Protein AF-D5UCP0-F1 (afdb_monomer_lite)

InterPro domains:
  IPR027417 P-loop containing nucleoside triphosphate hydrolase [G3DSA:3.40.50.300] (1-76)
  IPR027417 P-loop containing nucleoside triphosphate hydrolase [SSF52540] (5-67)

pLDDT: mean 82.44, std 13.8, range [46.59, 95.44]

Foldseek 3Di:
DFDDDPPDDPCPPVLVVLLCVLPDDDDDDDDDDDDDDPPPCPVVSVCVSCCRRPNDDDDDDDDDDDPPPPDDPPPDDDD

Secondary structure (DSSP, 8-state):
-PPPPTT--S-HHHHHHHHHHHH---SS--------STTSSHHHHHHHHHHHHHSS----------STT---GGG----

Sequence (79 aa):
MLRRPPDLFDREHEWSELAEFASSVAPGLRIALVSGRRRVGKSYLLRRLAEASTGPTLVHQARELSSGQALDPGRCRPR

Structure (mmCIF, N/CA/C/O backbone):
data_AF-D5UCP0-F1
#
_entry.id   AF-D5UCP0-F1
#
loop_
_atom_site.group_PDB
_atom_site.id
_atom_site.type_symbol
_atom_site.label_atom_id
_atom_site.label_alt_id
_atom_site.label_comp_id
_atom_site.label_asym_id
_atom_site.label_entity_id
_atom_site.label_seq_id
_atom_site.pdbx_PDB_ins_code
_atom_site.Cartn_x
_atom_site.Cartn_y
_atom_site.Cartn_z
_atom_site.occupancy
_atom_site.B_iso_or_equiv
_atom_site.auth_seq_id
_atom_site.auth_comp_id
_atom_site.auth_asym_id
_atom_site.auth_atom_id
_atom_site.pdbx_PDB_model_num
ATOM 1 N 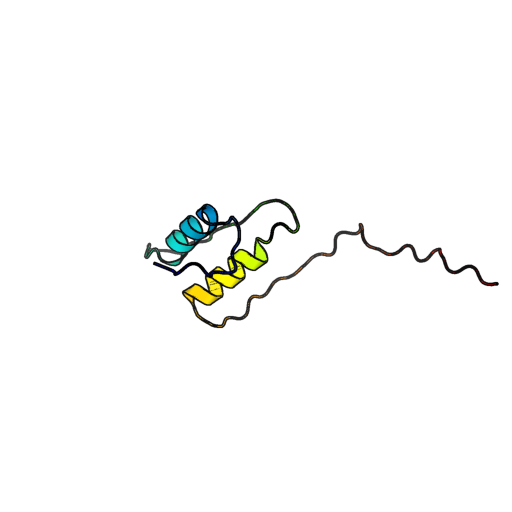N . MET A 1 1 ? -11.892 -4.728 -2.391 1.00 72.88 1 MET A N 1
ATOM 2 C CA . MET A 1 1 ? -10.429 -4.860 -2.575 1.00 72.88 1 MET A CA 1
ATOM 3 C C . MET A 1 1 ? -9.913 -3.657 -3.353 1.00 72.88 1 MET A C 1
ATOM 5 O O . MET A 1 1 ? -10.611 -3.208 -4.257 1.00 72.88 1 MET A O 1
ATOM 9 N N . LEU A 1 2 ? -8.748 -3.110 -2.986 1.00 89.12 2 LEU A N 1
ATOM 10 C CA . LEU A 1 2 ? -8.165 -1.932 -3.644 1.00 89.12 2 LEU A CA 1
ATOM 11 C C . LEU A 1 2 ? -7.595 -2.304 -5.017 1.00 89.12 2 LEU A C 1
ATOM 13 O O . LEU A 1 2 ? -6.781 -3.221 -5.134 1.00 89.12 2 LEU A O 1
ATOM 17 N N . ARG A 1 3 ? -8.020 -1.587 -6.064 1.00 91.25 3 ARG A N 1
ATOM 18 C CA . ARG A 1 3 ? -7.558 -1.835 -7.434 1.00 91.25 3 ARG A CA 1
ATOM 19 C C . ARG A 1 3 ? -6.110 -1.380 -7.590 1.00 91.25 3 ARG A C 1
ATOM 21 O O . ARG A 1 3 ? -5.806 -0.217 -7.336 1.00 91.25 3 ARG A O 1
ATOM 28 N N . ARG A 1 4 ? -5.247 -2.281 -8.067 1.00 92.25 4 ARG A N 1
ATOM 29 C CA . ARG A 1 4 ? -3.848 -1.967 -8.363 1.00 92.25 4 ARG A CA 1
ATOM 30 C C . ARG A 1 4 ? -3.734 -0.936 -9.490 1.00 92.25 4 ARG A C 1
ATOM 32 O O . ARG A 1 4 ? -4.346 -1.130 -10.545 1.00 92.25 4 ARG A O 1
ATOM 39 N N . PRO A 1 5 ? -2.956 0.138 -9.298 1.00 92.31 5 PRO A N 1
ATOM 40 C CA . PRO A 1 5 ? -2.667 1.068 -10.369 1.00 92.31 5 PRO A CA 1
ATOM 41 C C . PRO A 1 5 ? -1.793 0.459 -11.481 1.00 92.31 5 PRO A C 1
ATOM 43 O O . PRO A 1 5 ? -0.887 -0.324 -11.190 1.00 92.31 5 PRO A O 1
ATOM 46 N N . PRO A 1 6 ? -2.028 0.833 -12.752 1.00 91.44 6 PRO A N 1
ATOM 47 C CA . PRO A 1 6 ? -1.375 0.209 -13.909 1.00 91.44 6 PRO A CA 1
ATOM 48 C C . PRO A 1 6 ? 0.120 0.537 -14.048 1.00 91.44 6 PRO A C 1
ATOM 50 O O . PRO A 1 6 ? 0.853 -0.187 -14.708 1.00 91.44 6 PRO A O 1
ATOM 53 N N . ASP A 1 7 ? 0.579 1.620 -13.433 1.00 91.38 7 ASP A N 1
ATOM 54 C CA . ASP A 1 7 ? 1.953 2.128 -13.459 1.00 91.38 7 ASP A CA 1
ATOM 55 C C . ASP A 1 7 ? 2.841 1.561 -12.333 1.00 91.38 7 ASP A C 1
ATOM 57 O O . ASP A 1 7 ? 4.004 1.943 -12.201 1.00 91.38 7 ASP A O 1
ATOM 61 N N . LEU A 1 8 ? 2.335 0.607 -11.541 1.00 91.38 8 LEU A N 1
ATOM 62 C CA . LEU A 1 8 ? 3.173 -0.223 -10.675 1.00 91.38 8 LEU A CA 1
ATOM 63 C C . LEU A 1 8 ? 3.786 -1.375 -11.482 1.00 91.38 8 LEU A C 1
ATOM 65 O O . LEU A 1 8 ? 3.086 -2.270 -11.951 1.00 91.38 8 LEU A O 1
ATOM 69 N N . PHE A 1 9 ? 5.109 -1.378 -11.611 1.00 89.50 9 PHE A N 1
ATOM 70 C CA . PHE A 1 9 ? 5.858 -2.445 -12.274 1.00 89.50 9 PHE A CA 1
ATOM 71 C C . PHE A 1 9 ? 6.454 -3.410 -11.246 1.00 89.50 9 PHE A C 1
ATOM 73 O O . PHE A 1 9 ? 7.111 -2.944 -10.319 1.00 89.50 9 PHE A O 1
ATOM 80 N N . ASP A 1 10 ? 6.247 -4.720 -11.424 1.00 91.50 10 ASP A N 1
ATOM 81 C CA . ASP A 1 10 ? 6.857 -5.799 -10.618 1.00 91.50 10 ASP A CA 1
ATOM 82 C C . ASP A 1 10 ? 6.700 -5.622 -9.090 1.00 91.50 10 ASP A C 1
ATOM 84 O O . ASP A 1 10 ? 7.648 -5.712 -8.314 1.00 91.50 10 ASP A O 1
ATOM 88 N N . ARG A 1 11 ? 5.482 -5.264 -8.659 1.00 92.31 11 ARG A N 1
ATOM 89 C CA . ARG A 1 11 ? 5.107 -5.028 -7.247 1.00 92.31 11 ARG A CA 1
ATOM 90 C C . ARG A 1 11 ? 3.777 -5.687 -6.880 1.00 92.31 11 ARG A C 1
ATOM 92 O O . ARG A 1 11 ? 3.024 -5.159 -6.065 1.00 92.31 11 ARG A O 1
ATOM 99 N N . GLU A 1 12 ? 3.424 -6.779 -7.559 1.00 93.75 12 GLU A N 1
ATOM 100 C CA . GLU A 1 12 ? 2.103 -7.407 -7.408 1.00 93.75 12 GLU A CA 1
ATOM 101 C C . GLU A 1 12 ? 1.895 -7.945 -5.993 1.00 93.75 12 GLU A C 1
ATOM 103 O O . GLU A 1 12 ? 0.853 -7.722 -5.378 1.00 93.75 12 GLU A O 1
ATOM 108 N N . HIS A 1 13 ? 2.922 -8.615 -5.471 1.00 93.50 13 HIS A N 1
ATOM 109 C CA . HIS A 1 13 ? 2.882 -9.237 -4.159 1.00 93.50 13 HIS A CA 1
ATOM 110 C C . HIS A 1 13 ? 2.790 -8.184 -3.051 1.00 93.50 13 HIS A C 1
ATOM 112 O O . HIS A 1 13 ? 1.856 -8.216 -2.253 1.00 93.50 13 HIS A O 1
ATOM 118 N N . GLU A 1 14 ? 3.677 -7.184 -3.066 1.00 94.25 14 GLU A N 1
ATOM 119 C CA . GLU A 1 14 ? 3.667 -6.115 -2.066 1.00 94.25 14 GLU A CA 1
ATOM 120 C C . GLU A 1 14 ? 2.385 -5.277 -2.134 1.00 94.25 14 GLU A C 1
ATOM 122 O O . GLU A 1 14 ? 1.888 -4.819 -1.105 1.00 94.25 14 GLU A O 1
ATOM 127 N N . TRP A 1 15 ? 1.824 -5.075 -3.334 1.00 95.44 15 TRP A N 1
ATOM 128 C CA . TRP A 1 15 ? 0.524 -4.424 -3.471 1.00 95.44 15 TRP A CA 1
ATOM 129 C C . TRP A 1 15 ? -0.584 -5.238 -2.806 1.00 95.44 15 TRP A C 1
ATOM 131 O O . TRP A 1 15 ? -1.389 -4.662 -2.078 1.00 95.44 15 TRP A O 1
ATOM 141 N N . SER A 1 16 ? -0.632 -6.551 -3.047 1.00 95.12 16 SER A N 1
ATOM 142 C CA . SER A 1 16 ? -1.672 -7.423 -2.496 1.00 95.12 16 SER A CA 1
ATOM 143 C C . SER A 1 16 ? -1.690 -7.379 -0.968 1.00 95.12 16 SER A C 1
ATOM 145 O O . SER A 1 16 ? -2.744 -7.137 -0.381 1.00 95.12 16 SER A O 1
ATOM 147 N N . GLU A 1 17 ? -0.529 -7.530 -0.326 1.00 94.88 17 GLU A N 1
ATOM 148 C CA . GLU A 1 17 ? -0.418 -7.502 1.138 1.00 94.88 17 GLU A CA 1
ATOM 149 C C . GLU A 1 17 ? -0.840 -6.149 1.724 1.00 94.88 17 GLU A C 1
ATOM 151 O O . GLU A 1 17 ? -1.604 -6.074 2.690 1.00 94.88 17 GLU A O 1
ATOM 156 N N . LEU A 1 18 ? -0.381 -5.050 1.117 1.00 94.69 18 LEU A N 1
ATOM 157 C CA . LEU A 1 18 ? -0.734 -3.705 1.566 1.00 94.69 18 LEU A CA 1
ATOM 158 C C . LEU A 1 18 ? -2.216 -3.388 1.342 1.00 94.69 18 LEU A C 1
ATOM 160 O O . LEU A 1 18 ? -2.839 -2.740 2.185 1.00 94.69 18 LEU A O 1
ATOM 164 N N . ALA A 1 19 ? -2.789 -3.838 0.226 1.00 95.00 19 ALA A N 1
ATOM 165 C CA . ALA A 1 19 ? -4.198 -3.654 -0.089 1.00 95.00 19 ALA A CA 1
ATOM 166 C C . ALA A 1 19 ? -5.097 -4.421 0.886 1.00 95.00 19 ALA A C 1
ATOM 168 O O . ALA A 1 19 ? -6.121 -3.893 1.329 1.00 95.00 19 ALA A O 1
ATOM 169 N N . GLU A 1 20 ? -4.712 -5.645 1.243 1.00 94.19 20 GLU A N 1
ATOM 170 C CA . GLU A 1 20 ? -5.394 -6.441 2.259 1.00 94.19 20 GLU A CA 1
ATOM 171 C C . GLU A 1 20 ? -5.306 -5.767 3.630 1.00 94.19 20 GLU A C 1
ATOM 173 O O . GLU A 1 20 ? -6.334 -5.532 4.267 1.00 94.19 20 GLU A O 1
ATOM 178 N N . PHE A 1 21 ? -4.105 -5.355 4.051 1.00 93.19 21 PHE A N 1
ATOM 179 C CA . PHE A 1 21 ? -3.917 -4.640 5.312 1.00 93.19 21 PHE A CA 1
ATOM 180 C C . PHE A 1 21 ? -4.780 -3.373 5.389 1.00 93.19 21 PHE A C 1
ATOM 182 O O . PHE A 1 21 ? -5.471 -3.166 6.385 1.00 93.19 21 PHE A O 1
ATO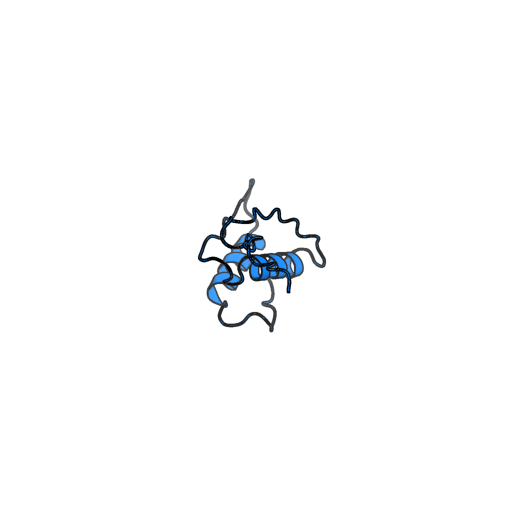M 189 N N . ALA A 1 22 ? -4.771 -2.549 4.336 1.00 91.94 22 ALA A N 1
ATOM 190 C CA . ALA A 1 22 ? -5.480 -1.271 4.298 1.00 91.94 22 ALA A CA 1
ATOM 191 C C . ALA A 1 22 ? -7.009 -1.412 4.216 1.00 91.94 22 ALA A C 1
ATOM 193 O O . ALA A 1 22 ? -7.722 -0.502 4.630 1.00 91.94 22 ALA A O 1
ATOM 194 N N . SER A 1 23 ? -7.519 -2.523 3.675 1.00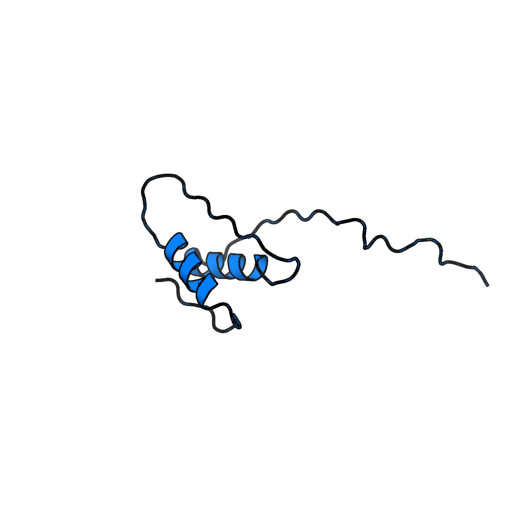 91.75 23 SER A N 1
ATOM 195 C CA . SER A 1 23 ? -8.965 -2.770 3.554 1.00 91.75 23 SER A CA 1
ATOM 196 C C . SER A 1 23 ? -9.546 -3.633 4.676 1.00 91.75 23 SER A C 1
ATOM 198 O O . SER A 1 23 ? -10.765 -3.764 4.787 1.00 91.75 23 SER A O 1
ATOM 200 N N . SER A 1 24 ? -8.695 -4.216 5.520 1.00 90.19 24 SER A N 1
ATOM 201 C CA . SER A 1 24 ? -9.112 -5.107 6.595 1.00 90.19 24 SER A CA 1
ATOM 202 C C . SER A 1 24 ? -9.723 -4.331 7.773 1.00 90.19 24 SER A C 1
ATOM 204 O O . SER A 1 24 ? -9.074 -3.499 8.410 1.00 90.19 24 SER A O 1
ATOM 206 N N . VAL A 1 25 ? -10.976 -4.658 8.104 1.00 83.06 25 VAL A N 1
ATOM 207 C CA . VAL A 1 25 ? -11.686 -4.138 9.279 1.00 83.06 25 VAL A CA 1
ATOM 208 C C . VAL A 1 25 ? -11.345 -5.025 10.473 1.00 83.06 25 VAL A C 1
ATOM 210 O O . VAL A 1 25 ? -11.959 -6.068 10.679 1.00 83.06 25 VAL A O 1
ATOM 213 N N . ALA A 1 26 ? -10.332 -4.635 11.245 1.00 85.38 26 ALA A N 1
ATOM 214 C CA . ALA A 1 26 ? -9.990 -5.289 12.506 1.00 85.38 26 ALA A CA 1
ATOM 215 C C . ALA A 1 26 ? -10.038 -4.264 13.651 1.00 85.38 26 ALA A C 1
ATOM 217 O O . ALA A 1 26 ? -9.693 -3.100 13.428 1.00 85.38 26 ALA A O 1
ATOM 218 N N . PRO A 1 27 ? -10.482 -4.662 14.855 1.00 87.38 27 PRO A N 1
ATOM 219 C CA . PRO A 1 27 ? -10.587 -3.751 15.988 1.00 87.38 27 PRO A CA 1
ATOM 220 C C . PRO A 1 27 ? -9.203 -3.274 16.457 1.00 87.38 27 PRO A C 1
ATOM 222 O O . PRO A 1 27 ? -8.249 -4.049 16.496 1.00 87.38 27 PRO A O 1
ATOM 225 N N . GLY A 1 28 ? -9.117 -2.005 16.865 1.00 88.75 28 GLY A N 1
ATOM 226 C CA . GLY A 1 28 ? -7.907 -1.399 17.434 1.00 88.75 28 GLY A CA 1
ATOM 227 C C . GLY A 1 28 ? -7.012 -0.656 16.434 1.00 88.75 28 GLY A C 1
ATOM 228 O O . GLY A 1 28 ? -7.268 -0.613 15.232 1.00 88.75 28 GLY A O 1
ATOM 229 N N . LEU A 1 29 ? -5.954 -0.025 16.957 1.00 89.00 29 LEU A N 1
ATOM 230 C CA . LEU A 1 29 ? -4.962 0.694 16.154 1.00 89.00 29 LEU A CA 1
ATOM 231 C C . LEU A 1 29 ? -4.042 -0.295 15.431 1.00 89.00 29 LEU A C 1
ATOM 233 O O . LEU A 1 29 ? -3.471 -1.190 16.051 1.00 89.00 29 LEU A O 1
ATOM 237 N N . ARG A 1 30 ? -3.839 -0.083 14.128 1.00 90.19 30 ARG A N 1
ATOM 238 C CA . ARG A 1 30 ? -2.956 -0.903 13.294 1.00 90.19 30 ARG A CA 1
ATOM 239 C C . ARG A 1 30 ? -1.888 -0.042 12.645 1.00 90.19 30 ARG A C 1
ATOM 241 O O . ARG A 1 30 ? -2.194 0.984 12.045 1.00 90.19 30 ARG A O 1
ATOM 248 N N . ILE A 1 31 ? -0.641 -0.491 12.730 1.00 91.19 31 ILE A N 1
ATOM 249 C CA . ILE A 1 31 ? 0.511 0.170 12.116 1.00 91.19 31 ILE A CA 1
ATOM 250 C C . ILE A 1 31 ? 1.248 -0.866 11.270 1.00 91.19 31 ILE A C 1
ATOM 252 O O . ILE A 1 31 ? 1.589 -1.937 11.765 1.00 91.19 31 ILE A O 1
ATOM 256 N N . ALA A 1 32 ? 1.498 -0.538 10.003 1.00 89.88 32 ALA A N 1
ATOM 257 C CA . ALA A 1 32 ? 2.343 -1.323 9.108 1.00 89.88 32 ALA A CA 1
ATOM 258 C C . ALA A 1 32 ? 3.662 -0.585 8.845 1.00 89.88 32 ALA A C 1
ATOM 260 O O . ALA A 1 32 ? 3.674 0.632 8.646 1.00 89.88 32 ALA A O 1
ATOM 261 N N . LEU A 1 33 ? 4.772 -1.326 8.817 1.00 91.06 33 LEU A N 1
ATOM 262 C CA . LEU A 1 33 ? 6.108 -0.802 8.534 1.00 91.06 33 LEU A CA 1
ATOM 263 C C . LEU A 1 33 ? 6.622 -1.355 7.204 1.00 91.06 33 LEU A C 1
ATOM 265 O O . LEU A 1 33 ? 6.749 -2.564 7.041 1.00 91.06 33 LEU A O 1
ATOM 269 N N . VAL A 1 34 ? 6.999 -0.465 6.281 1.00 91.25 34 VAL A N 1
ATOM 270 C CA . VAL A 1 34 ? 7.587 -0.846 4.987 1.00 91.25 34 VAL A CA 1
ATOM 271 C C . VAL A 1 34 ? 9.082 -0.524 4.970 1.00 91.25 34 VAL A C 1
ATOM 273 O O . VAL A 1 34 ? 9.514 0.624 4.810 1.00 91.25 34 VAL A O 1
ATOM 276 N N . SER A 1 35 ? 9.903 -1.559 5.124 1.00 88.69 35 SER A N 1
ATOM 277 C CA . SER A 1 35 ? 11.367 -1.473 5.135 1.00 88.69 35 SER A CA 1
ATOM 278 C C . SER A 1 35 ? 11.975 -1.968 3.808 1.00 88.69 35 SER A C 1
ATOM 280 O O . SER A 1 35 ? 11.260 -2.355 2.892 1.00 88.69 35 SER A O 1
ATOM 282 N N . GLY A 1 36 ? 13.293 -1.816 3.620 1.00 88.44 36 GLY A N 1
ATOM 283 C CA . GLY A 1 36 ? 13.994 -2.238 2.391 1.00 88.44 36 GLY A CA 1
ATOM 284 C C . GLY A 1 36 ? 15.031 -1.233 1.879 1.00 88.44 36 GLY A C 1
ATOM 285 O O . GLY A 1 36 ? 15.173 -0.147 2.450 1.00 88.44 36 GLY A O 1
ATOM 286 N N . ARG A 1 37 ? 15.734 -1.580 0.789 1.00 87.56 37 ARG A N 1
ATOM 287 C CA . ARG A 1 37 ? 16.850 -0.796 0.216 1.00 87.56 37 ARG A CA 1
ATOM 288 C C . ARG A 1 37 ? 16.446 0.639 -0.166 1.00 87.56 37 ARG A C 1
ATOM 290 O O . ARG A 1 37 ? 15.286 0.940 -0.455 1.00 87.56 37 ARG A O 1
ATOM 297 N N . ARG A 1 38 ? 17.422 1.553 -0.180 1.00 84.19 38 ARG A N 1
ATOM 298 C CA . ARG A 1 38 ? 17.211 2.952 -0.591 1.00 84.19 38 ARG A CA 1
ATOM 299 C C . ARG A 1 38 ? 16.827 3.008 -2.077 1.00 84.19 38 ARG A C 1
ATOM 301 O O . ARG A 1 38 ? 17.352 2.246 -2.877 1.00 84.19 38 ARG A O 1
ATOM 308 N N . ARG A 1 39 ? 15.946 3.949 -2.442 1.00 82.81 39 ARG A N 1
ATOM 309 C CA . ARG A 1 39 ? 15.541 4.258 -3.833 1.00 82.81 39 ARG A CA 1
ATOM 310 C C . ARG A 1 39 ? 14.826 3.133 -4.606 1.00 82.81 39 ARG A C 1
ATOM 312 O O . ARG A 1 39 ? 14.699 3.237 -5.814 1.00 82.81 39 ARG A O 1
ATOM 319 N N . VAL A 1 40 ? 14.275 2.121 -3.931 1.00 88.62 40 VAL A N 1
ATOM 320 C CA . VAL A 1 40 ? 13.506 1.036 -4.591 1.00 88.62 40 VAL A CA 1
ATOM 321 C C . VAL A 1 40 ? 12.020 1.349 -4.826 1.00 88.62 40 VAL A C 1
ATOM 323 O O . VAL A 1 40 ? 11.281 0.493 -5.297 1.00 88.62 40 VAL A O 1
ATOM 326 N N . GLY A 1 41 ? 11.559 2.558 -4.486 1.00 90.38 41 GLY A N 1
ATOM 327 C CA . GLY A 1 41 ? 10.179 2.990 -4.754 1.00 90.38 41 GLY A CA 1
ATOM 328 C C . GLY A 1 41 ? 9.164 2.768 -3.625 1.00 90.38 41 GLY A C 1
ATOM 329 O O . GLY A 1 41 ? 7.979 2.972 -3.848 1.00 90.38 41 GLY A O 1
ATOM 330 N N . LYS A 1 42 ? 9.584 2.437 -2.394 1.00 93.19 42 LYS A N 1
ATOM 331 C CA . LYS A 1 42 ? 8.663 2.238 -1.246 1.00 93.19 42 LYS A CA 1
ATOM 332 C C . LYS A 1 42 ? 7.737 3.435 -0.990 1.00 93.19 42 LYS A C 1
ATOM 334 O O . LYS A 1 42 ? 6.535 3.266 -0.840 1.00 93.19 42 LYS A O 1
ATOM 339 N N . SER A 1 43 ? 8.283 4.657 -0.993 1.00 90.62 43 SER A N 1
ATOM 340 C CA . SER A 1 43 ? 7.478 5.880 -0.836 1.00 90.62 43 SER A CA 1
ATOM 341 C C . SER A 1 43 ? 6.465 6.060 -1.964 1.00 90.62 43 SER A C 1
ATOM 343 O O . SER A 1 43 ? 5.382 6.580 -1.728 1.00 90.62 4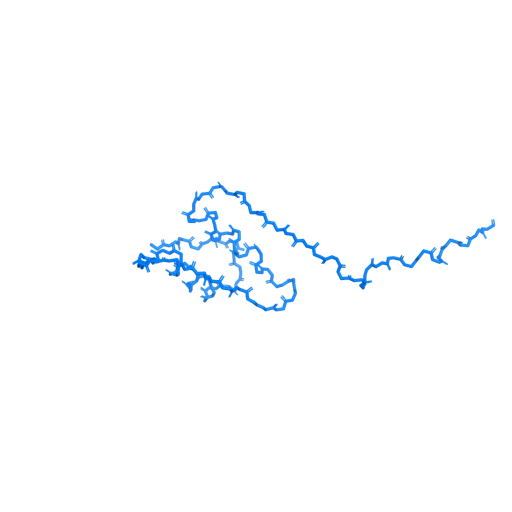3 SER A O 1
ATOM 345 N N . TYR A 1 44 ? 6.823 5.644 -3.181 1.00 91.56 44 TYR A N 1
ATOM 346 C CA . TYR A 1 44 ? 5.917 5.692 -4.319 1.00 91.56 44 TYR A CA 1
ATOM 347 C C . TYR A 1 44 ? 4.782 4.678 -4.128 1.00 91.56 44 TYR A C 1
ATOM 349 O O . TYR A 1 44 ? 3.627 5.079 -4.162 1.00 91.56 44 TYR A O 1
ATOM 357 N N . LEU A 1 45 ? 5.092 3.421 -3.789 1.00 92.50 45 LEU A N 1
ATOM 358 C CA . LEU A 1 45 ? 4.094 2.389 -3.482 1.00 92.50 45 LEU A CA 1
ATOM 359 C C . LEU A 1 45 ? 3.094 2.840 -2.400 1.00 92.50 45 LEU A C 1
ATOM 361 O O . LEU A 1 45 ? 1.887 2.776 -2.617 1.00 92.50 45 LEU A O 1
ATOM 365 N N . LEU A 1 46 ? 3.587 3.370 -1.274 1.00 92.44 46 LEU A N 1
ATOM 366 C CA . LEU A 1 46 ? 2.742 3.859 -0.176 1.00 92.44 46 LEU A CA 1
ATOM 367 C C . LEU A 1 46 ? 1.848 5.033 -0.583 1.00 92.44 46 LEU A C 1
ATOM 369 O O . LEU A 1 46 ? 0.696 5.107 -0.163 1.00 92.44 46 LEU A O 1
ATOM 373 N N . ARG A 1 47 ? 2.357 5.941 -1.421 1.00 92.12 47 ARG A N 1
ATOM 374 C CA . ARG A 1 47 ? 1.557 7.048 -1.944 1.00 92.12 47 ARG A CA 1
ATOM 375 C C . ARG A 1 47 ? 0.403 6.540 -2.807 1.00 92.12 47 ARG A C 1
ATOM 377 O O . ARG A 1 47 ? -0.714 7.011 -2.647 1.00 92.12 47 ARG A O 1
ATOM 384 N N . ARG A 1 48 ? 0.654 5.559 -3.676 1.00 93.62 48 ARG A N 1
ATOM 385 C CA . ARG A 1 48 ? -0.390 4.969 -4.529 1.00 93.62 48 ARG A CA 1
ATOM 386 C C . ARG A 1 48 ? -1.428 4.198 -3.733 1.00 93.62 48 ARG A C 1
ATOM 388 O O . ARG A 1 48 ? -2.602 4.241 -4.079 1.00 93.62 48 ARG A O 1
ATOM 395 N N . LEU A 1 49 ? -1.004 3.529 -2.663 1.00 93.25 49 LEU A N 1
ATOM 396 C CA . LEU A 1 49 ? -1.921 2.877 -1.736 1.00 93.25 49 LEU A CA 1
ATOM 397 C C . LEU A 1 49 ? -2.848 3.899 -1.069 1.00 93.25 49 LEU A C 1
ATOM 399 O O . LEU A 1 49 ? -4.054 3.687 -1.068 1.00 93.25 49 LEU A O 1
ATOM 403 N N . ALA A 1 50 ? -2.296 5.005 -0.556 1.00 92.06 50 ALA A N 1
ATOM 404 C CA . ALA A 1 50 ? -3.084 6.082 0.044 1.00 92.06 50 ALA A CA 1
ATOM 405 C C . ALA A 1 50 ? -4.061 6.696 -0.972 1.00 92.06 50 ALA A C 1
ATOM 407 O O . ALA A 1 50 ? -5.250 6.806 -0.702 1.00 92.06 50 ALA A O 1
ATOM 408 N N . GLU A 1 51 ? -3.585 7.005 -2.181 1.00 92.25 51 GLU A N 1
ATOM 409 C CA . GLU A 1 51 ? -4.436 7.520 -3.260 1.00 92.25 51 GLU A CA 1
ATOM 410 C C . GLU A 1 51 ? -5.573 6.550 -3.622 1.00 92.25 51 GLU A C 1
ATOM 412 O O . GLU A 1 51 ? -6.694 6.984 -3.881 1.00 92.25 51 GLU A O 1
ATOM 417 N N . ALA A 1 52 ? -5.315 5.240 -3.614 1.00 92.38 52 ALA A N 1
ATOM 418 C CA . ALA A 1 52 ? -6.329 4.229 -3.895 1.00 92.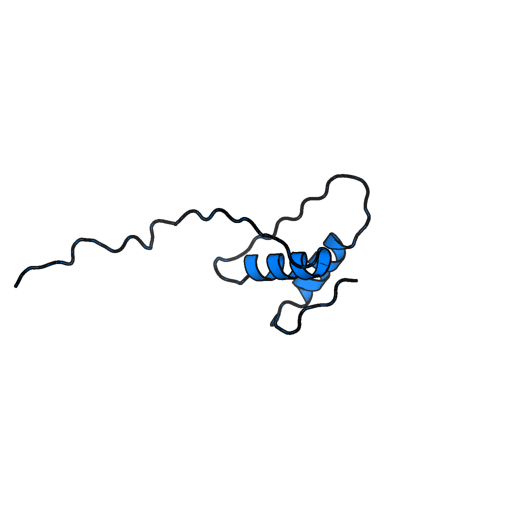38 52 ALA A CA 1
ATOM 419 C C . ALA A 1 52 ? -7.322 4.024 -2.739 1.00 92.38 52 ALA A C 1
ATOM 421 O O . ALA A 1 52 ? -8.474 3.677 -3.001 1.00 92.38 52 ALA A O 1
ATOM 422 N N . SER A 1 53 ? -6.896 4.189 -1.481 1.00 89.75 53 SER A N 1
ATOM 423 C CA . SER A 1 53 ? -7.724 3.907 -0.301 1.00 89.75 53 SER A CA 1
ATOM 424 C C . SER A 1 53 ? -8.550 5.096 0.176 1.00 89.75 53 SER A C 1
ATOM 426 O O . SER A 1 53 ? -9.689 4.903 0.596 1.00 89.75 53 SER A O 1
ATOM 428 N N . THR A 1 54 ? -8.006 6.311 0.099 1.00 85.19 54 THR A N 1
ATOM 429 C CA . THR A 1 54 ? -8.647 7.533 0.609 1.00 85.19 54 THR A CA 1
ATOM 430 C C . THR A 1 54 ? -8.889 8.589 -0.469 1.00 85.19 54 THR A C 1
ATOM 432 O O . THR A 1 54 ? -9.469 9.632 -0.175 1.00 85.19 54 THR A O 1
ATOM 435 N N . GLY A 1 55 ? -8.480 8.340 -1.718 1.00 83.06 55 GLY A N 1
ATOM 436 C CA . GLY A 1 55 ? -8.495 9.341 -2.786 1.00 83.06 55 GLY A CA 1
ATOM 437 C C . GLY A 1 55 ? -7.303 10.308 -2.700 1.00 83.06 55 GLY A C 1
ATOM 438 O O . GLY A 1 55 ? -6.330 10.037 -1.992 1.00 83.06 55 GLY A O 1
ATOM 439 N N . PRO A 1 56 ? -7.333 11.449 -3.417 1.00 79.25 56 PRO A N 1
ATOM 440 C CA . PRO A 1 56 ? -6.256 12.439 -3.380 1.00 79.25 56 PRO A CA 1
ATOM 441 C C . PRO A 1 56 ? -5.933 12.847 -1.937 1.00 79.25 56 PRO A C 1
ATOM 443 O O . PRO A 1 56 ? -6.790 13.339 -1.209 1.00 79.25 56 PRO 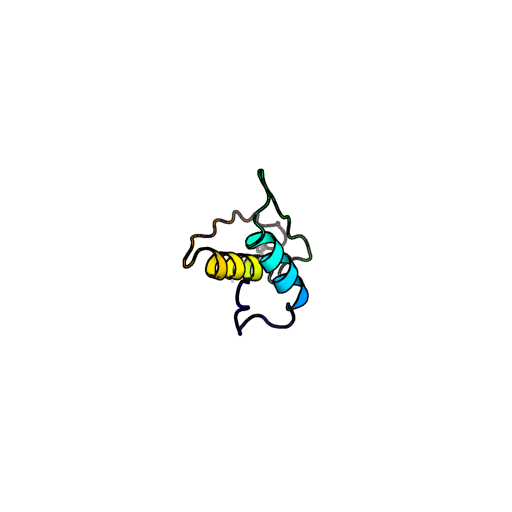A O 1
ATOM 446 N N . THR A 1 57 ? -4.700 12.601 -1.501 1.00 77.12 57 THR A N 1
ATOM 447 C CA . THR A 1 57 ? -4.284 12.747 -0.100 1.00 77.12 57 THR A CA 1
ATOM 448 C C . THR A 1 57 ? -2.882 13.333 -0.022 1.00 77.12 57 THR A C 1
ATOM 450 O O . THR A 1 57 ? -2.016 13.049 -0.853 1.00 77.12 57 THR A O 1
ATOM 453 N N . LEU A 1 58 ? -2.652 14.164 0.994 1.00 75.94 58 LEU A N 1
ATOM 454 C CA . LEU A 1 58 ? -1.335 14.712 1.292 1.00 75.94 58 LEU A CA 1
ATOM 455 C C . LEU A 1 58 ? -0.488 13.660 2.019 1.00 75.94 58 LEU A C 1
ATOM 457 O O . LEU A 1 58 ? -0.853 13.179 3.088 1.00 75.94 58 LEU A O 1
ATOM 461 N N . VAL A 1 59 ? 0.668 13.321 1.445 1.00 76.75 59 VAL A N 1
ATOM 462 C CA . VAL A 1 59 ? 1.665 12.453 2.082 1.00 76.75 59 VAL A CA 1
ATOM 463 C C . VAL A 1 59 ? 2.809 13.322 2.595 1.00 76.75 59 VAL A C 1
ATOM 465 O O . VAL A 1 59 ? 3.557 13.900 1.806 1.00 76.75 59 VAL A O 1
ATOM 468 N N . HIS A 1 60 ? 2.974 13.391 3.915 1.00 76.81 60 HIS A N 1
ATOM 469 C CA . HIS A 1 60 ? 4.087 14.098 4.548 1.00 76.81 60 HIS A CA 1
ATOM 470 C C . HIS A 1 60 ? 5.273 13.151 4.766 1.00 76.81 60 HIS A C 1
ATOM 472 O O . HIS A 1 60 ? 5.115 12.044 5.278 1.00 76.81 60 HIS A O 1
ATOM 478 N N . GLN A 1 61 ? 6.477 13.577 4.371 1.00 79.31 61 GLN A N 1
ATOM 479 C CA . GLN A 1 61 ? 7.723 12.843 4.611 1.00 79.31 61 GLN A CA 1
ATOM 480 C C . GLN A 1 61 ? 8.826 13.817 5.022 1.00 79.31 61 GLN A C 1
ATOM 482 O O . GLN A 1 61 ? 9.120 14.757 4.288 1.00 79.31 61 GLN A O 1
ATOM 487 N N . ALA A 1 62 ? 9.479 13.554 6.152 1.00 74.94 62 ALA A N 1
ATOM 488 C CA . ALA A 1 62 ? 10.749 14.183 6.494 1.00 74.94 62 ALA A CA 1
ATOM 489 C C . ALA A 1 62 ? 11.897 13.334 5.927 1.00 74.94 62 ALA A C 1
ATOM 491 O O . ALA A 1 62 ? 11.850 12.103 5.971 1.00 74.94 62 ALA A O 1
ATOM 492 N N . ARG A 1 63 ? 12.918 13.978 5.353 1.00 74.31 63 ARG A N 1
ATOM 493 C CA . ARG A 1 63 ? 14.096 13.301 4.796 1.00 74.31 63 ARG A CA 1
ATOM 494 C C . ARG A 1 63 ? 15.350 13.863 5.439 1.00 74.31 63 ARG A C 1
ATOM 496 O O . ARG A 1 63 ? 15.631 15.045 5.288 1.00 74.31 63 ARG A O 1
ATOM 503 N N . GLU A 1 64 ? 16.120 13.001 6.084 1.00 71.06 64 GLU A N 1
ATOM 504 C CA . GLU A 1 64 ? 17.477 13.331 6.501 1.00 71.06 64 GLU A CA 1
ATOM 505 C C . GLU A 1 64 ? 18.431 13.142 5.312 1.00 71.06 64 GLU A C 1
ATOM 507 O O . GLU A 1 64 ? 18.434 12.098 4.645 1.00 71.06 64 GLU A O 1
ATOM 512 N N . LEU A 1 65 ? 19.216 14.175 4.999 1.00 64.81 65 LEU A N 1
ATOM 513 C CA . LEU A 1 65 ? 20.234 14.098 3.958 1.00 64.81 65 LEU A CA 1
ATOM 514 C C . LEU A 1 65 ? 21.479 13.419 4.540 1.00 64.81 65 LEU A C 1
ATOM 516 O O . LEU A 1 65 ? 22.227 14.018 5.303 1.00 64.81 65 LEU A O 1
ATOM 520 N N . SER A 1 66 ? 21.719 12.162 4.170 1.00 63.50 66 SER A N 1
ATOM 521 C CA . SER A 1 66 ? 22.969 11.478 4.518 1.00 63.50 66 SER A CA 1
ATOM 522 C C . SER A 1 66 ? 24.145 12.162 3.804 1.00 63.50 66 SER A C 1
ATOM 524 O O . SER A 1 66 ? 24.089 12.377 2.591 1.00 63.50 66 SER A O 1
ATOM 526 N N . SER A 1 67 ? 25.214 12.456 4.541 1.00 62.28 67 SER A N 1
ATOM 527 C CA . SER A 1 67 ? 26.370 13.303 4.186 1.00 62.28 67 SER A CA 1
ATOM 528 C C . SER A 1 67 ? 27.211 12.889 2.964 1.00 62.28 67 SER A C 1
ATOM 530 O O . SER A 1 67 ? 28.118 13.617 2.577 1.00 62.28 67 SER A O 1
ATOM 532 N N . GLY A 1 68 ? 26.888 11.797 2.267 1.00 56.84 68 GLY A N 1
ATOM 533 C CA . GLY A 1 68 ? 27.595 11.367 1.049 1.00 56.84 68 GLY A CA 1
ATOM 534 C C . GLY A 1 68 ? 27.365 12.236 -0.201 1.00 56.84 68 GLY A C 1
ATOM 535 O O . GLY A 1 68 ? 27.775 11.838 -1.286 1.00 56.84 68 GLY A O 1
ATOM 536 N N . GLN A 1 69 ? 26.664 13.371 -0.087 1.00 57.12 69 GLN A N 1
ATOM 537 C CA . GLN A 1 69 ? 26.389 14.301 -1.194 1.00 57.12 69 GLN A CA 1
ATOM 538 C C . GLN A 1 69 ? 26.715 15.768 -0.871 1.00 57.12 69 GLN A C 1
ATOM 540 O O . GLN A 1 69 ? 26.254 16.657 -1.586 1.00 57.12 69 GLN A O 1
ATOM 545 N N . ALA A 1 70 ? 27.508 16.048 0.170 1.00 56.16 70 ALA A N 1
ATOM 546 C CA . ALA A 1 70 ? 28.130 17.363 0.272 1.00 56.16 70 ALA A CA 1
ATOM 547 C C . ALA A 1 70 ? 29.115 17.502 -0.901 1.00 56.16 70 ALA A C 1
ATOM 549 O O . ALA A 1 70 ? 30.131 16.810 -0.949 1.00 56.16 70 ALA A O 1
ATOM 550 N N . LEU A 1 71 ? 28.767 18.328 -1.891 1.00 60.62 71 LEU A N 1
ATOM 551 C CA . LEU A 1 71 ? 29.704 18.777 -2.918 1.00 60.62 71 LEU A CA 1
ATOM 552 C C . LEU A 1 71 ? 30.934 19.349 -2.206 1.00 60.62 71 LEU A C 1
ATOM 554 O O . LEU A 1 71 ? 30.787 20.244 -1.377 1.00 60.62 71 LEU A O 1
ATOM 558 N N . ASP A 1 72 ? 32.115 18.813 -2.510 1.00 61.44 72 ASP A N 1
ATOM 559 C CA . ASP A 1 72 ? 33.389 19.337 -2.019 1.00 61.44 72 ASP A CA 1
ATOM 560 C C . ASP A 1 72 ? 33.550 20.796 -2.498 1.00 61.44 72 ASP A C 1
ATOM 562 O O . ASP A 1 72 ? 33.652 21.028 -3.709 1.00 61.44 72 ASP A O 1
ATOM 566 N N . PRO A 1 73 ? 33.558 21.798 -1.596 1.00 58.72 73 PRO A N 1
ATOM 567 C CA . PRO A 1 73 ? 33.715 23.199 -1.979 1.00 58.72 73 PRO A CA 1
ATOM 568 C C . PRO A 1 73 ? 35.136 23.534 -2.484 1.00 58.72 73 PRO A C 1
ATOM 570 O O . PRO A 1 73 ? 35.379 24.655 -2.927 1.00 58.72 73 PRO A O 1
ATOM 573 N N . GLY A 1 74 ? 36.083 22.586 -2.465 1.00 57.25 74 GLY A N 1
ATOM 574 C CA . GLY A 1 74 ? 37.502 22.800 -2.770 1.00 57.25 74 GLY A CA 1
ATOM 575 C C . GLY A 1 74 ? 37.903 22.948 -4.247 1.00 57.25 74 GLY A C 1
ATOM 576 O O . GLY A 1 74 ? 39.098 22.980 -4.542 1.00 57.25 74 GLY A O 1
ATOM 577 N N . ARG A 1 75 ? 36.967 23.038 -5.204 1.00 52.28 75 ARG A N 1
ATOM 578 C CA . ARG A 1 75 ? 37.278 23.092 -6.655 1.00 52.28 75 ARG A CA 1
ATOM 579 C C . ARG A 1 75 ? 37.014 24.431 -7.354 1.00 52.28 75 ARG A C 1
ATOM 581 O O . ARG A 1 75 ? 36.769 24.450 -8.556 1.00 52.28 75 ARG A O 1
ATOM 588 N N . CYS A 1 76 ? 37.170 25.556 -6.659 1.00 48.59 76 CYS A N 1
ATOM 589 C CA . CYS A 1 76 ? 37.364 26.857 -7.311 1.00 48.59 76 CYS A CA 1
ATOM 590 C C . CYS A 1 76 ? 38.855 27.235 -7.266 1.00 48.59 76 CYS A C 1
ATOM 592 O O . CYS A 1 76 ? 39.327 27.804 -6.286 1.00 48.59 76 CYS A O 1
ATOM 594 N N . ARG A 1 77 ? 39.624 26.892 -8.312 1.00 51.34 77 ARG A N 1
ATOM 595 C CA . ARG A 1 77 ? 40.934 27.526 -8.547 1.00 51.34 77 ARG A CA 1
ATOM 596 C C . ARG A 1 77 ? 40.726 28.745 -9.454 1.00 51.34 77 ARG A C 1
ATOM 598 O O . ARG A 1 77 ? 40.144 28.560 -10.523 1.00 51.34 77 ARG A O 1
ATOM 605 N N . PRO A 1 78 ? 41.192 29.947 -9.078 1.00 54.38 78 PRO A N 1
ATOM 606 C CA . PRO A 1 78 ? 41.177 31.089 -9.984 1.00 54.38 78 PRO A CA 1
ATOM 607 C C . PRO A 1 78 ? 42.227 30.889 -11.090 1.00 54.38 78 PRO A C 1
ATOM 609 O O . PRO A 1 78 ? 43.296 30.328 -10.836 1.00 54.38 78 PRO A O 1
ATOM 612 N N . ARG A 1 79 ? 41.881 31.298 -12.317 1.00 46.59 79 ARG A N 1
ATOM 613 C CA . ARG A 1 79 ? 42.850 31.563 -13.389 1.00 46.59 79 ARG A CA 1
ATOM 614 C C . ARG A 1 79 ? 43.460 32.939 -13.191 1.00 46.59 79 ARG A C 1
ATOM 616 O O . ARG A 1 79 ? 42.702 33.827 -12.744 1.00 46.59 79 ARG A O 1
#

Radius of gyration: 18.77 Å; chains: 1; bounding box: 54×41×31 Å

Organism: Cellulomonas flavigena (strain ATCC 482 / DSM 20109 / BCRC 11376 / JCM 18109 / NBRC 3775 / NCIMB 8073 / NRS 134) (NCBI:txid446466)